Protein AF-A0A2E7UUY2-F1 (afdb_monomer_lite)

Radius of gyration: 26.73 Å; chains: 1; bounding box: 71×71×60 Å

Sequence (162 aa):
MDFLLFAQASLPVLSQDDTALLVVAALLCFWLWMLVRRREEETQFKRPTPLSLNELGRMVFQAARSQDQRTWRALFLNGAEAANKMGERADGWLEEHSMIRLAELLDAIGQCIPPKAIYLGCEQQADGRCALKLRKHEGEEFLVAVGRAEKVGAAWRLVAVG

Foldseek 3Di:
DDDDPPPPPDDPPQDPVSVVVVVVVVVVVVVVVVVVVVVVVVVPDDQDFAQDQFSLLVQLVVCLQVVPLVNQLSQADDQVLLCVPPPPCSVVQCVCSDSVNSSVLSPVLSVVADPPKDFDGWDQDPVQWIWTWIADPVGDIDTGTAAHWDDRPSGIHHHGGD

Structure (mmCIF, N/CA/C/O backbone):
data_AF-A0A2E7UUY2-F1
#
_entry.id   AF-A0A2E7UUY2-F1
#
loop_
_atom_site.group_PDB
_atom_site.id
_atom_site.type_symbol
_atom_site.label_atom_id
_atom_site.label_alt_id
_atom_site.label_comp_id
_atom_site.label_asym_id
_atom_site.label_entity_id
_atom_site.label_seq_id
_atom_site.pdbx_PDB_ins_code
_atom_site.Cartn_x
_atom_site.Cartn_y
_atom_site.Cartn_z
_atom_site.occupancy
_atom_site.B_iso_or_equiv
_atom_site.auth_seq_id
_atom_site.auth_comp_id
_atom_site.auth_asym_id
_atom_site.auth_atom_id
_atom_site.pdbx_PDB_model_num
ATOM 1 N N . MET A 1 1 ? 55.926 58.035 -23.266 1.00 42.75 1 MET A N 1
ATOM 2 C CA . MET A 1 1 ? 55.244 57.213 -22.254 1.00 42.75 1 MET A CA 1
ATOM 3 C C . MET A 1 1 ? 53.950 56.724 -22.872 1.00 42.75 1 MET A C 1
ATOM 5 O O . MET A 1 1 ? 53.202 57.542 -23.387 1.00 42.75 1 MET A O 1
ATOM 9 N N . ASP A 1 2 ? 53.807 55.401 -22.901 1.00 43.41 2 ASP A N 1
ATOM 10 C CA . ASP A 1 2 ? 52.565 54.623 -22.965 1.00 43.41 2 ASP A CA 1
ATOM 11 C C . ASP A 1 2 ? 51.632 54.817 -24.170 1.00 43.41 2 ASP A C 1
ATOM 13 O O . ASP A 1 2 ? 50.564 55.419 -24.090 1.00 43.41 2 ASP A O 1
ATOM 17 N N . PHE A 1 3 ? 52.008 54.189 -25.290 1.00 45.97 3 PHE A N 1
ATOM 18 C CA . PHE A 1 3 ? 51.045 53.778 -26.312 1.00 45.97 3 PHE A CA 1
ATOM 19 C C . PHE A 1 3 ? 50.342 52.499 -25.840 1.00 45.97 3 PHE A C 1
ATOM 21 O O . PHE A 1 3 ? 50.929 51.418 -25.811 1.00 45.97 3 PHE A O 1
ATOM 28 N N . LEU A 1 4 ? 49.075 52.646 -25.455 1.00 49.72 4 LEU A N 1
ATOM 29 C CA . LEU A 1 4 ? 48.155 51.559 -25.137 1.00 49.72 4 LEU A CA 1
ATOM 30 C C . LEU A 1 4 ? 47.982 50.632 -26.352 1.00 49.72 4 LEU A C 1
ATOM 32 O O . LEU A 1 4 ? 47.270 50.950 -27.304 1.00 49.72 4 LEU A O 1
ATOM 36 N N . LEU A 1 5 ? 48.615 49.460 -26.293 1.00 49.34 5 LEU A N 1
ATOM 37 C CA . LEU A 1 5 ? 48.310 48.299 -27.127 1.00 49.34 5 LEU A CA 1
ATOM 38 C C . LEU A 1 5 ? 46.942 47.743 -26.704 1.00 49.34 5 LEU A C 1
ATOM 40 O O . LEU A 1 5 ? 46.843 46.857 -25.858 1.00 49.34 5 LEU A O 1
ATOM 44 N N . PHE A 1 6 ? 45.868 48.272 -27.288 1.00 50.47 6 PHE A N 1
ATOM 45 C CA . PHE A 1 6 ? 44.579 47.586 -27.280 1.00 50.47 6 PHE A CA 1
ATOM 46 C C . PHE A 1 6 ? 44.674 46.386 -28.223 1.00 50.47 6 PHE A C 1
ATOM 48 O O . PHE A 1 6 ? 44.515 46.509 -29.437 1.00 50.47 6 PHE A O 1
ATOM 55 N N . ALA A 1 7 ? 44.941 45.211 -27.656 1.00 49.56 7 ALA A N 1
ATOM 56 C CA . ALA A 1 7 ? 44.636 43.952 -28.312 1.00 49.56 7 ALA A CA 1
ATOM 57 C C . ALA A 1 7 ? 43.113 43.895 -28.514 1.00 49.56 7 ALA A C 1
ATOM 59 O O . ALA A 1 7 ? 42.358 43.629 -27.579 1.00 49.56 7 ALA A O 1
ATOM 60 N N . GLN A 1 8 ? 42.650 44.202 -29.726 1.00 48.78 8 GLN A N 1
ATOM 61 C CA . GLN A 1 8 ? 41.291 43.880 -30.142 1.00 48.78 8 GLN A CA 1
ATOM 62 C C . GLN A 1 8 ? 41.175 42.355 -30.179 1.00 48.78 8 GLN A C 1
ATOM 64 O O . GLN A 1 8 ? 41.558 41.712 -31.153 1.00 48.78 8 GLN A O 1
ATOM 69 N N . ALA A 1 9 ? 40.671 41.774 -29.093 1.00 49.75 9 ALA A N 1
ATOM 70 C CA . ALA A 1 9 ? 40.136 40.426 -29.113 1.00 49.75 9 ALA A CA 1
ATOM 71 C C . ALA A 1 9 ? 38.894 40.451 -30.013 1.00 49.75 9 ALA A C 1
ATOM 73 O O . ALA A 1 9 ? 37.813 40.867 -29.596 1.00 49.75 9 ALA A O 1
ATOM 74 N N . SER A 1 10 ? 39.063 40.077 -31.280 1.00 50.88 10 SER A N 1
ATOM 75 C CA . SER A 1 10 ? 37.948 39.784 -32.168 1.00 50.88 10 SER A CA 1
ATOM 76 C C . SER A 1 10 ? 37.170 38.618 -31.563 1.00 50.88 10 SER A C 1
ATOM 78 O O . SER A 1 10 ? 37.669 37.497 -31.475 1.00 50.88 10 SER A O 1
ATOM 80 N N . LEU A 1 11 ? 35.952 38.893 -31.093 1.00 54.31 11 LEU A N 1
ATOM 81 C CA . LEU A 1 11 ? 35.026 37.840 -30.696 1.00 54.31 11 LEU A CA 1
ATOM 82 C C . LEU A 1 11 ? 34.792 36.957 -31.932 1.00 54.31 11 LEU A C 1
ATOM 84 O O . LEU A 1 11 ? 34.406 37.495 -32.974 1.00 54.31 11 LEU A O 1
ATOM 88 N N . PRO A 1 12 ? 35.060 35.642 -31.867 1.00 60.88 12 PRO A N 1
ATOM 89 C CA . PRO A 1 12 ? 34.815 34.767 -33.001 1.00 60.88 12 PRO A CA 1
ATOM 90 C C . PRO A 1 12 ? 33.320 34.804 -33.328 1.00 60.88 12 PRO A C 1
ATOM 92 O O . PRO A 1 12 ? 32.479 34.487 -32.487 1.00 60.88 12 PRO A O 1
ATOM 95 N N . VAL A 1 13 ? 32.990 35.237 -34.546 1.00 61.53 13 VAL A N 1
ATOM 96 C CA . VAL A 1 13 ? 31.624 35.186 -35.069 1.00 61.53 13 VAL A CA 1
ATOM 97 C C . VAL A 1 13 ? 31.334 33.720 -35.359 1.00 61.53 13 VAL A C 1
ATOM 99 O O . VAL A 1 13 ? 31.869 33.159 -36.313 1.00 61.53 13 VAL A O 1
ATOM 102 N N . LEU A 1 14 ? 30.552 33.088 -34.485 1.00 64.69 14 LEU A N 1
ATOM 103 C CA . LEU A 1 14 ? 30.112 31.705 -34.651 1.00 64.69 14 LEU A CA 1
ATOM 104 C C . LEU A 1 14 ? 29.348 31.574 -35.968 1.00 64.69 14 LEU A C 1
ATOM 106 O O . LEU A 1 14 ? 28.464 32.385 -36.261 1.00 64.69 14 LEU A O 1
ATOM 110 N N . SER A 1 15 ? 29.680 30.556 -36.760 1.00 74.25 15 SER A N 1
ATOM 111 C CA . SER A 1 15 ? 28.878 30.237 -37.935 1.00 74.25 15 SER A CA 1
ATOM 112 C C . SER A 1 15 ? 27.492 29.735 -37.502 1.00 74.25 15 SER A C 1
ATOM 114 O O . SER A 1 15 ? 27.263 29.342 -36.350 1.00 74.25 15 SER A O 1
ATOM 116 N N . GLN A 1 16 ? 26.528 29.760 -38.421 1.00 74.06 16 GLN A N 1
ATOM 117 C CA . GLN A 1 16 ? 25.173 29.272 -38.152 1.00 74.06 16 GLN A CA 1
ATOM 118 C C . GLN A 1 16 ? 25.173 27.783 -37.758 1.00 74.06 16 GLN A C 1
ATOM 120 O O . GLN A 1 16 ? 24.400 27.382 -36.886 1.00 74.06 16 GLN A O 1
ATOM 125 N N . ASP A 1 17 ? 26.095 27.001 -38.323 1.00 78.62 17 ASP A N 1
ATOM 126 C CA . ASP A 1 17 ? 26.293 25.586 -38.008 1.00 78.62 17 ASP A CA 1
ATOM 127 C C . ASP A 1 17 ? 26.895 25.392 -36.607 1.00 78.62 17 ASP A C 1
ATOM 129 O O . ASP A 1 17 ? 26.423 24.542 -35.851 1.00 78.62 17 ASP A O 1
ATOM 133 N N . ASP A 1 18 ? 27.853 26.234 -36.201 1.00 80.44 18 ASP A N 1
ATOM 134 C CA . ASP A 1 18 ? 28.404 26.211 -34.835 1.00 80.44 18 ASP A CA 1
ATOM 135 C C . ASP A 1 18 ? 27.333 26.566 -33.799 1.00 80.44 18 ASP A C 1
ATOM 137 O O . ASP A 1 18 ? 27.244 25.964 -32.729 1.00 80.44 18 ASP A O 1
ATOM 141 N N . THR A 1 19 ? 26.472 27.527 -34.136 1.00 83.06 19 THR A N 1
ATOM 142 C CA . THR A 1 19 ? 25.348 27.938 -33.286 1.00 83.06 19 THR A CA 1
ATOM 143 C C . THR A 1 19 ? 24.327 26.807 -33.157 1.00 83.06 19 THR A C 1
ATOM 145 O O . THR A 1 19 ? 23.860 26.519 -32.055 1.00 83.06 19 THR A O 1
ATOM 148 N N . ALA A 1 20 ? 24.013 26.115 -34.256 1.00 83.31 20 ALA A N 1
ATOM 149 C CA . ALA A 1 20 ? 23.122 24.958 -34.243 1.00 83.31 20 ALA A CA 1
ATOM 150 C C . ALA A 1 20 ? 23.697 23.806 -33.402 1.00 83.31 20 ALA A C 1
ATOM 152 O O . ALA A 1 20 ? 22.983 23.232 -32.576 1.00 83.31 20 ALA A O 1
ATOM 153 N N . LEU A 1 21 ? 24.993 23.512 -33.543 1.00 87.44 21 LEU A N 1
ATOM 154 C CA . LEU A 1 21 ? 25.685 22.508 -32.733 1.00 87.44 21 LEU A CA 1
ATOM 155 C C . LEU A 1 21 ? 25.679 22.871 -31.245 1.00 87.44 21 LEU A C 1
ATOM 157 O O . LEU A 1 21 ? 25.425 22.003 -30.412 1.00 87.44 21 LEU A O 1
ATOM 161 N N . LEU A 1 22 ? 25.887 24.145 -30.901 1.00 88.25 22 LEU A N 1
ATOM 162 C CA . LEU A 1 22 ? 25.809 24.626 -29.520 1.00 88.25 22 LEU A CA 1
ATOM 163 C C . LEU A 1 22 ? 24.400 24.492 -28.938 1.00 88.25 22 LEU A C 1
ATOM 165 O O . LEU A 1 22 ? 24.257 24.082 -27.787 1.00 88.25 22 LEU A O 1
ATOM 169 N N . VAL A 1 23 ? 23.357 24.779 -29.721 1.00 90.38 23 VAL A N 1
ATOM 170 C CA . VAL A 1 23 ? 21.964 24.582 -29.294 1.00 90.38 23 VAL A CA 1
ATOM 171 C C . VAL A 1 23 ? 21.672 23.101 -29.060 1.00 90.38 23 VAL A C 1
ATOM 173 O O . VAL A 1 23 ? 21.112 22.748 -28.023 1.00 90.38 23 VAL A O 1
ATOM 176 N N . VAL A 1 24 ? 22.089 22.217 -29.971 1.00 91.75 24 VAL A N 1
ATOM 177 C CA . VAL A 1 24 ? 21.921 20.764 -29.808 1.00 91.75 24 VAL A CA 1
ATOM 178 C C . VAL A 1 24 ? 22.682 20.261 -28.581 1.00 91.75 24 VAL A C 1
ATOM 180 O O . VAL A 1 24 ? 22.122 19.516 -27.778 1.00 91.75 24 VAL A O 1
ATOM 183 N N . ALA A 1 25 ? 23.924 20.706 -28.386 1.00 92.25 25 ALA A N 1
ATOM 184 C CA . ALA A 1 25 ? 24.721 20.363 -27.215 1.00 92.25 25 ALA A CA 1
ATOM 185 C C . ALA A 1 25 ? 24.065 20.858 -25.916 1.00 92.25 25 ALA A C 1
ATOM 187 O O . ALA A 1 25 ? 23.978 20.105 -24.949 1.00 92.25 25 ALA A O 1
ATOM 188 N N . ALA A 1 26 ? 23.535 22.084 -25.894 1.00 91.75 26 ALA A N 1
ATOM 189 C CA . ALA A 1 26 ? 22.823 22.630 -24.742 1.00 91.75 26 ALA A CA 1
ATOM 190 C C . ALA A 1 26 ? 21.539 21.844 -24.431 1.00 91.75 26 ALA A C 1
ATOM 192 O O . ALA A 1 26 ? 21.285 21.529 -23.268 1.00 91.75 26 ALA A O 1
ATOM 193 N N . LEU A 1 27 ? 20.761 21.473 -25.452 1.00 94.06 27 LEU A N 1
ATOM 194 C CA . LEU A 1 27 ? 19.562 20.645 -25.293 1.00 94.06 27 LEU A CA 1
ATOM 195 C C . LEU A 1 27 ? 19.902 19.246 -24.770 1.00 94.06 27 LEU A C 1
ATOM 197 O O . LEU A 1 27 ? 19.221 18.753 -23.872 1.00 94.06 27 LEU A O 1
ATOM 201 N N . LEU A 1 28 ? 20.973 18.626 -25.274 1.00 94.06 28 LEU A N 1
ATOM 202 C CA . LEU A 1 28 ? 21.458 17.335 -24.783 1.00 94.06 28 LEU A CA 1
ATOM 203 C C . LEU A 1 28 ? 21.925 17.424 -23.328 1.00 94.06 28 LEU A C 1
ATOM 205 O O . LEU A 1 28 ? 21.534 16.590 -22.514 1.00 94.06 28 LEU A O 1
ATOM 209 N N . CYS A 1 29 ? 22.699 18.450 -22.971 1.00 94.31 29 CYS A N 1
ATOM 210 C CA . CYS A 1 29 ? 23.126 18.687 -21.593 1.00 94.31 29 CYS A CA 1
ATOM 211 C C . CYS A 1 29 ? 21.932 18.926 -20.661 1.00 94.31 29 CYS A C 1
ATOM 213 O O . CYS A 1 29 ? 21.889 18.358 -19.571 1.00 94.31 29 CYS A O 1
ATOM 215 N N . PHE A 1 30 ? 20.940 19.711 -21.089 1.00 93.38 30 PHE A N 1
ATOM 216 C CA . PHE A 1 30 ? 19.717 19.945 -20.319 1.00 93.38 30 PHE A CA 1
ATOM 217 C C . PHE A 1 30 ? 18.904 18.658 -20.137 1.00 93.38 30 PHE A C 1
ATOM 219 O O . PHE A 1 30 ? 18.433 18.366 -19.039 1.00 93.38 30 PHE A O 1
ATOM 226 N N . TRP A 1 31 ? 18.780 17.850 -21.190 1.00 94.75 31 TRP A N 1
ATOM 227 C CA . TRP A 1 31 ? 18.103 16.559 -21.130 1.00 94.75 31 TRP A CA 1
ATOM 228 C C . TRP A 1 31 ? 18.812 15.577 -20.188 1.00 94.75 31 TRP A C 1
ATOM 230 O O . TRP A 1 31 ? 18.167 14.993 -19.315 1.00 94.75 31 TRP A O 1
ATOM 240 N N . LEU A 1 32 ? 20.139 15.453 -20.290 1.00 91.81 32 LEU A N 1
ATOM 241 C CA . LEU A 1 32 ? 20.948 14.640 -19.377 1.00 91.81 32 LEU A CA 1
ATOM 242 C C . LEU A 1 32 ? 20.822 15.125 -17.931 1.00 91.81 32 LEU A C 1
ATOM 244 O O . LEU A 1 32 ? 20.644 14.314 -17.025 1.00 91.81 32 LEU A O 1
ATOM 248 N N . TRP A 1 33 ? 20.848 16.440 -17.711 1.00 91.31 33 TRP A N 1
ATOM 249 C CA . TRP A 1 33 ? 20.651 17.029 -16.391 1.00 91.31 33 TRP A CA 1
ATOM 250 C C . TRP A 1 33 ? 19.274 16.686 -15.806 1.00 91.31 33 TRP A C 1
ATOM 252 O O . TRP A 1 33 ? 19.188 16.273 -14.649 1.00 91.31 33 TRP A O 1
ATOM 262 N N . MET A 1 34 ? 18.202 16.757 -16.605 1.00 88.88 34 MET A N 1
ATOM 263 C CA . MET A 1 34 ? 16.866 16.331 -16.170 1.00 88.88 34 MET A CA 1
ATOM 264 C C . MET A 1 34 ? 16.817 14.844 -15.793 1.00 88.88 34 MET A C 1
ATOM 266 O O . MET A 1 34 ? 16.171 14.489 -14.807 1.00 88.88 34 MET A O 1
ATOM 270 N N . LEU A 1 35 ? 17.493 13.971 -16.548 1.00 85.38 35 LEU A N 1
ATOM 271 C CA . LEU A 1 35 ? 17.557 12.540 -16.238 1.00 85.38 35 LEU A CA 1
ATOM 272 C C . LEU A 1 35 ? 18.309 12.263 -14.932 1.00 85.38 35 LEU A C 1
ATOM 274 O O . LEU A 1 35 ? 17.832 11.481 -14.109 1.00 85.38 35 LEU A O 1
ATOM 278 N N . VAL A 1 36 ? 19.457 12.916 -14.725 1.00 81.50 36 VAL A N 1
ATOM 279 C CA . VAL A 1 36 ? 20.250 12.773 -13.494 1.00 81.50 36 VAL A CA 1
ATOM 280 C C . VAL A 1 36 ? 19.449 13.252 -12.289 1.00 81.50 36 VAL A C 1
ATOM 282 O O . VAL A 1 36 ? 19.317 12.511 -11.318 1.00 81.50 36 VAL A O 1
ATOM 285 N N . ARG A 1 37 ? 18.823 14.429 -12.382 1.00 78.69 37 ARG A N 1
ATOM 286 C CA . ARG A 1 37 ? 18.011 14.982 -11.295 1.00 78.69 37 ARG A CA 1
ATOM 287 C C . ARG A 1 37 ? 16.835 14.071 -10.928 1.00 78.69 37 ARG A C 1
ATOM 289 O O . ARG A 1 37 ? 16.604 13.817 -9.749 1.00 78.69 37 ARG A O 1
ATOM 296 N N . ARG A 1 38 ? 16.124 13.519 -11.920 1.00 71.88 38 ARG A N 1
ATOM 297 C CA . ARG A 1 38 ? 15.049 12.538 -11.671 1.00 71.88 38 ARG A CA 1
ATOM 298 C C . ARG A 1 38 ? 15.565 11.304 -10.935 1.00 71.88 38 ARG A C 1
ATOM 300 O O . ARG A 1 38 ? 14.928 10.837 -9.997 1.00 71.88 38 ARG A O 1
ATOM 307 N N . ARG A 1 39 ? 16.740 10.801 -11.318 1.00 67.75 39 ARG A N 1
ATOM 308 C CA . ARG A 1 39 ? 17.361 9.647 -10.662 1.00 67.75 39 ARG A CA 1
ATOM 309 C C . ARG A 1 39 ? 17.768 9.951 -9.218 1.00 67.75 39 ARG A C 1
ATOM 311 O O . ARG A 1 39 ? 17.601 9.103 -8.344 1.00 67.75 39 ARG A O 1
ATOM 318 N N . GLU A 1 40 ? 18.280 11.146 -8.943 1.00 66.50 40 GLU A N 1
ATOM 319 C CA . GLU A 1 40 ? 18.609 11.589 -7.581 1.00 66.50 40 GLU A CA 1
ATOM 320 C C . GLU A 1 40 ? 17.350 11.671 -6.700 1.00 66.50 40 GLU A C 1
ATOM 322 O O . GLU A 1 40 ? 17.343 11.152 -5.582 1.00 66.50 40 GLU A O 1
ATOM 327 N N . GLU A 1 41 ? 16.252 12.218 -7.232 1.00 61.62 41 GLU A N 1
ATOM 328 C CA . GLU A 1 41 ? 14.939 12.269 -6.565 1.00 61.62 41 GLU A CA 1
ATOM 329 C C . GLU A 1 41 ? 14.318 10.869 -6.341 1.00 61.62 41 GLU A C 1
ATOM 331 O O . GLU A 1 41 ? 13.564 10.641 -5.384 1.00 61.62 41 GLU A O 1
ATOM 336 N N . GLU A 1 42 ? 14.632 9.893 -7.195 1.00 59.34 42 GLU A N 1
ATOM 337 C CA . GLU A 1 42 ? 14.276 8.482 -7.001 1.00 59.34 42 GLU A CA 1
ATOM 338 C C . GLU A 1 42 ? 15.126 7.803 -5.925 1.00 59.34 42 GLU A C 1
ATOM 340 O O . GLU A 1 42 ? 14.592 7.047 -5.113 1.00 59.34 42 GLU A O 1
ATOM 345 N N . THR A 1 43 ? 16.419 8.121 -5.860 1.00 59.56 43 THR A N 1
ATOM 346 C CA . THR A 1 43 ? 17.369 7.507 -4.918 1.00 59.56 43 THR A CA 1
ATOM 347 C C . THR A 1 43 ? 17.059 7.874 -3.462 1.00 59.56 43 THR A C 1
ATOM 349 O O . THR A 1 43 ? 17.332 7.094 -2.550 1.00 59.56 43 THR A O 1
ATOM 352 N N . GLN A 1 44 ? 16.436 9.031 -3.223 1.00 63.56 44 GLN A N 1
ATOM 353 C CA . GLN A 1 44 ? 16.052 9.467 -1.876 1.00 63.56 44 GLN A CA 1
ATOM 354 C C . GLN A 1 44 ? 14.788 8.779 -1.340 1.00 63.56 44 GLN A C 1
ATOM 356 O O . GLN A 1 44 ? 14.601 8.688 -0.125 1.00 63.56 44 GLN A O 1
ATOM 361 N N . PHE A 1 45 ? 13.916 8.262 -2.209 1.00 73.88 45 PHE A N 1
ATOM 362 C CA . PHE A 1 45 ? 12.695 7.603 -1.759 1.00 73.88 45 PHE A CA 1
ATOM 363 C C . PHE A 1 45 ? 12.938 6.129 -1.475 1.00 73.88 45 PHE A C 1
ATOM 365 O O . PHE A 1 45 ? 12.911 5.266 -2.355 1.00 73.88 45 PHE A O 1
ATOM 372 N N . LYS A 1 46 ? 13.120 5.821 -0.194 1.00 81.88 46 LYS A N 1
ATOM 373 C CA . LYS A 1 46 ? 13.181 4.440 0.264 1.00 81.88 46 LYS A CA 1
ATOM 374 C C . LYS A 1 46 ? 11.771 3.868 0.350 1.00 81.88 46 LYS A C 1
ATOM 376 O O . LYS A 1 46 ? 10.986 4.257 1.213 1.00 81.88 46 LYS A O 1
ATOM 381 N N . ARG A 1 47 ? 11.464 2.907 -0.525 1.00 86.75 47 ARG A N 1
ATOM 382 C CA . ARG A 1 47 ? 10.181 2.199 -0.499 1.00 86.75 47 ARG A CA 1
ATOM 383 C C . ARG A 1 47 ? 9.940 1.578 0.885 1.00 86.75 47 ARG A C 1
ATOM 385 O O . ARG A 1 47 ? 10.795 0.823 1.356 1.00 86.75 47 ARG A O 1
ATOM 392 N N . PRO A 1 48 ? 8.783 1.833 1.515 1.00 90.19 48 PRO A N 1
ATOM 393 C CA . PRO A 1 48 ? 8.443 1.227 2.790 1.00 90.19 48 PRO A CA 1
ATOM 394 C C . PRO A 1 48 ? 8.356 -0.302 2.703 1.00 90.19 48 PRO A C 1
ATOM 396 O O . PRO A 1 48 ? 7.885 -0.873 1.710 1.00 90.19 48 PRO A O 1
ATOM 399 N N . THR A 1 49 ? 8.783 -0.964 3.777 1.00 92.81 49 THR A N 1
ATOM 400 C CA . THR A 1 49 ? 8.750 -2.424 3.953 1.00 92.81 49 THR A CA 1
ATOM 401 C C . THR A 1 49 ? 8.064 -2.770 5.277 1.00 92.81 49 THR A C 1
ATOM 403 O O . THR A 1 49 ? 8.749 -3.155 6.225 1.00 92.81 49 THR A O 1
ATOM 406 N N . PRO A 1 50 ? 6.736 -2.586 5.385 1.00 94.38 50 PRO A N 1
ATOM 407 C CA . PRO A 1 50 ? 6.017 -2.899 6.615 1.00 94.38 50 PRO A CA 1
ATOM 408 C C . PRO A 1 50 ? 6.103 -4.403 6.896 1.00 94.38 50 PRO A C 1
ATOM 410 O O . PRO A 1 50 ? 5.757 -5.223 6.045 1.00 94.38 50 PRO A O 1
ATOM 413 N N . LEU A 1 51 ? 6.583 -4.770 8.080 1.00 95.25 51 LEU A N 1
ATOM 414 C CA . LEU A 1 51 ? 6.843 -6.158 8.479 1.00 95.25 51 LEU A CA 1
ATO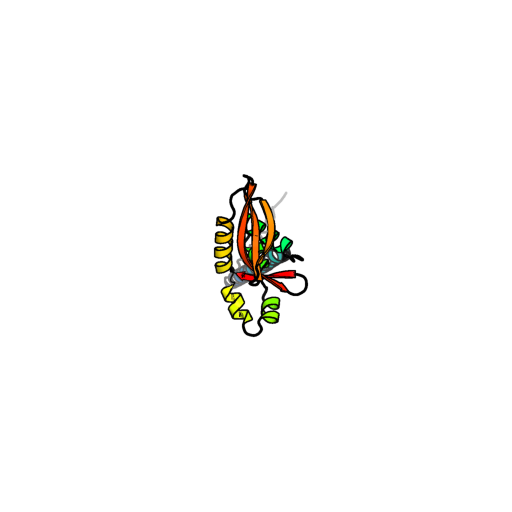M 415 C C . LEU A 1 51 ? 5.636 -6.800 9.172 1.00 95.25 51 LEU A C 1
ATOM 417 O O . LEU A 1 51 ? 5.544 -8.025 9.275 1.00 95.25 51 LEU A O 1
ATOM 421 N N . SER A 1 52 ? 4.673 -5.981 9.595 1.00 96.25 52 SER A N 1
ATOM 422 C CA . SER A 1 52 ? 3.410 -6.410 10.192 1.00 96.25 52 SER A CA 1
ATOM 423 C C . SER A 1 52 ? 2.211 -5.713 9.548 1.00 96.25 52 SER A C 1
ATOM 425 O O . SER A 1 52 ? 2.330 -4.630 8.970 1.00 96.25 52 SER A O 1
ATOM 427 N N . LEU A 1 53 ? 1.025 -6.309 9.694 1.00 95.00 53 LEU A N 1
ATOM 428 C CA . LEU A 1 53 ? -0.227 -5.705 9.234 1.00 95.00 53 LEU A CA 1
ATOM 429 C C . LEU A 1 53 ? -0.495 -4.351 9.919 1.00 95.00 53 LEU A C 1
ATOM 431 O O . LEU A 1 53 ? -0.959 -3.408 9.282 1.00 95.00 53 LEU A O 1
ATOM 435 N N . ASN A 1 54 ? -0.133 -4.229 11.199 1.00 96.44 54 ASN A N 1
ATOM 436 C CA . ASN A 1 54 ? -0.249 -2.981 11.953 1.00 96.44 54 ASN A CA 1
ATOM 437 C C . ASN A 1 54 ? 0.694 -1.885 11.441 1.00 96.44 54 ASN A C 1
ATOM 439 O O . ASN A 1 54 ? 0.326 -0.710 11.471 1.00 96.44 54 ASN A O 1
ATOM 443 N N . GLU A 1 55 ? 1.894 -2.235 10.977 1.00 96.62 55 GLU A N 1
ATOM 444 C CA . GLU A 1 55 ? 2.792 -1.278 10.320 1.00 96.62 55 GLU A CA 1
ATOM 445 C C . GLU A 1 55 ? 2.247 -0.843 8.963 1.00 96.62 55 GLU A C 1
ATOM 447 O O . GLU A 1 55 ? 2.251 0.352 8.673 1.00 96.62 55 GLU A O 1
ATOM 452 N N . LEU A 1 56 ? 1.717 -1.784 8.171 1.00 96.75 56 LEU A N 1
ATOM 453 C CA . LEU A 1 56 ? 1.061 -1.466 6.903 1.00 96.75 56 LEU A CA 1
ATOM 454 C C . LEU A 1 56 ? -0.085 -0.476 7.139 1.00 96.75 56 LEU A C 1
ATOM 456 O O . LEU A 1 56 ? -0.102 0.588 6.528 1.00 96.75 56 LEU A O 1
ATOM 460 N N . GLY A 1 57 ? -0.991 -0.774 8.075 1.00 96.44 57 GLY A N 1
ATOM 461 C CA . GLY A 1 57 ? -2.112 0.112 8.398 1.00 96.44 57 GLY A CA 1
ATOM 462 C C . GLY A 1 57 ? -1.672 1.485 8.907 1.00 96.44 57 GLY A C 1
ATOM 463 O O . GLY A 1 57 ? -2.250 2.499 8.521 1.00 96.44 57 GLY A O 1
ATOM 464 N N . ARG A 1 58 ? -0.592 1.556 9.696 1.00 96.81 58 ARG A N 1
ATOM 465 C CA . ARG A 1 58 ? -0.021 2.833 10.147 1.00 96.81 58 ARG A CA 1
ATOM 466 C C . ARG A 1 58 ? 0.469 3.671 8.967 1.00 96.81 58 ARG A C 1
ATOM 468 O O . ARG A 1 58 ? 0.228 4.875 8.946 1.00 96.81 58 ARG A O 1
ATOM 475 N N . MET A 1 59 ? 1.136 3.046 7.999 1.00 97.12 59 MET A N 1
ATOM 476 C CA . MET A 1 59 ? 1.612 3.728 6.796 1.00 97.12 59 MET A CA 1
ATOM 477 C C . MET A 1 59 ? 0.458 4.175 5.896 1.00 97.12 59 MET A C 1
ATOM 479 O O . MET A 1 59 ? 0.507 5.289 5.384 1.00 97.12 59 MET A O 1
ATOM 483 N N . VAL A 1 60 ? -0.599 3.366 5.756 1.00 96.56 60 VAL A N 1
ATOM 484 C CA . VAL A 1 60 ? -1.828 3.772 5.051 1.00 96.56 60 VAL A CA 1
ATOM 485 C C . VAL A 1 60 ? -2.449 4.995 5.719 1.00 96.56 60 VAL A C 1
ATOM 487 O O . VAL A 1 60 ? -2.722 5.990 5.056 1.00 96.56 60 VAL A O 1
ATOM 490 N N . PHE A 1 61 ? -2.624 4.948 7.041 1.00 96.88 61 PHE A N 1
ATOM 491 C CA . PHE A 1 61 ? -3.178 6.056 7.812 1.00 96.88 61 PHE A CA 1
ATOM 492 C C . PHE A 1 61 ? -2.354 7.342 7.651 1.00 96.88 61 PHE A C 1
ATOM 494 O O . PHE A 1 61 ? -2.915 8.419 7.460 1.00 96.88 61 PHE A O 1
ATOM 501 N N . GLN A 1 62 ? -1.023 7.238 7.705 1.00 96.25 62 GLN A N 1
ATOM 502 C CA . GLN A 1 62 ? -0.130 8.376 7.488 1.00 96.25 62 GLN A CA 1
ATOM 503 C C . GLN A 1 62 ? -0.255 8.929 6.069 1.00 96.25 62 GLN A C 1
ATOM 505 O O . GLN A 1 62 ? -0.469 10.129 5.928 1.00 96.25 62 GLN A O 1
ATOM 510 N N . ALA A 1 63 ? -0.199 8.066 5.051 1.00 96.19 63 ALA A N 1
ATOM 511 C CA . ALA A 1 63 ? -0.317 8.468 3.654 1.00 96.19 63 ALA A CA 1
ATOM 512 C C . ALA A 1 63 ? -1.656 9.165 3.368 1.00 96.19 63 ALA A C 1
ATOM 514 O O . ALA A 1 63 ? -1.665 10.204 2.714 1.00 96.19 63 ALA A O 1
ATOM 515 N N . ALA A 1 64 ? -2.767 8.651 3.906 1.00 96.06 64 ALA A N 1
ATOM 516 C CA . ALA A 1 64 ? -4.092 9.255 3.753 1.00 96.06 64 ALA A CA 1
ATOM 517 C C . ALA A 1 64 ? -4.184 10.627 4.437 1.00 96.06 64 ALA A C 1
ATOM 519 O O . ALA A 1 64 ? -4.750 11.571 3.891 1.00 96.06 64 ALA A O 1
ATOM 520 N N . ARG A 1 65 ? -3.569 10.781 5.616 1.00 94.94 65 ARG A N 1
ATOM 521 C CA . ARG A 1 65 ? -3.543 12.067 6.327 1.00 94.94 65 ARG A CA 1
ATOM 522 C C . ARG A 1 65 ? -2.647 13.116 5.682 1.00 94.94 65 ARG A C 1
ATOM 524 O O . ARG A 1 65 ? -2.956 14.299 5.788 1.00 94.94 65 ARG A O 1
ATOM 531 N N . SER A 1 66 ? -1.531 12.709 5.086 1.00 95.25 66 SER A N 1
ATOM 532 C CA . SER A 1 66 ? -0.593 13.618 4.423 1.00 95.25 66 SER A CA 1
ATOM 533 C C . SER A 1 66 ? -0.858 13.777 2.928 1.00 95.25 66 SER A C 1
ATOM 535 O O . SER A 1 66 ? -0.130 14.524 2.282 1.00 95.25 66 SER A O 1
ATOM 537 N N . GLN A 1 67 ? -1.853 13.068 2.381 1.00 94.88 67 GLN A N 1
ATOM 538 C CA . GLN A 1 67 ? -2.108 12.970 0.940 1.00 94.88 67 GLN A CA 1
ATOM 539 C C . GLN A 1 67 ? -0.845 12.561 0.150 1.00 94.88 67 GLN A C 1
ATOM 541 O O . GLN A 1 67 ? -0.613 12.993 -0.978 1.00 94.88 67 GLN A O 1
ATOM 546 N N . ASP A 1 68 ? 0.002 11.715 0.754 1.00 94.62 68 ASP A N 1
ATOM 547 C CA . ASP A 1 68 ? 1.256 11.259 0.148 1.00 94.62 68 ASP A CA 1
ATOM 548 C C . ASP A 1 68 ? 0.999 10.081 -0.798 1.00 94.62 68 ASP A C 1
ATOM 550 O O . ASP A 1 68 ? 1.083 8.902 -0.435 1.00 94.62 68 ASP A O 1
ATOM 554 N N . GLN A 1 69 ? 0.705 10.429 -2.050 1.00 94.38 69 GLN A N 1
ATOM 555 C CA . GLN A 1 69 ? 0.457 9.478 -3.131 1.00 94.38 69 GLN A CA 1
ATOM 556 C C . GLN A 1 69 ? 1.659 8.568 -3.418 1.00 94.38 69 GLN A C 1
ATOM 558 O O . GLN A 1 69 ? 1.480 7.422 -3.838 1.00 94.38 69 GLN A O 1
ATOM 563 N N . ARG A 1 70 ? 2.891 9.042 -3.182 1.00 92.44 70 ARG A N 1
ATOM 564 C CA . ARG A 1 70 ? 4.107 8.268 -3.458 1.00 92.44 70 ARG A CA 1
ATOM 565 C C . ARG A 1 70 ? 4.257 7.148 -2.439 1.00 92.44 70 ARG A C 1
ATOM 567 O O . ARG A 1 70 ? 4.450 5.993 -2.825 1.00 92.44 70 ARG A O 1
ATOM 574 N N . THR A 1 71 ? 4.107 7.469 -1.154 1.00 93.69 71 THR A N 1
ATOM 575 C CA . THR A 1 71 ? 4.073 6.462 -0.086 1.00 93.69 71 THR A CA 1
ATOM 576 C C . THR A 1 71 ? 2.909 5.507 -0.294 1.00 93.69 71 THR A C 1
ATOM 578 O O . THR A 1 71 ? 3.128 4.297 -0.271 1.00 93.69 71 THR A O 1
ATOM 581 N N . TRP A 1 72 ? 1.712 6.018 -0.599 1.00 95.19 72 TRP A N 1
ATOM 582 C CA . TRP A 1 72 ? 0.537 5.197 -0.889 1.00 95.19 72 TRP A CA 1
ATOM 583 C C . TRP A 1 72 ? 0.795 4.172 -2.000 1.00 95.19 72 TRP A C 1
ATOM 585 O O . TRP A 1 72 ? 0.684 2.971 -1.755 1.00 95.19 72 TRP A O 1
ATOM 595 N N . ARG A 1 73 ? 1.263 4.603 -3.183 1.00 94.81 73 ARG A N 1
ATOM 596 C CA . ARG A 1 73 ? 1.607 3.703 -4.300 1.00 94.81 73 ARG A CA 1
ATOM 597 C C . ARG A 1 73 ? 2.647 2.657 -3.909 1.00 94.81 73 ARG A C 1
ATOM 599 O O . ARG A 1 73 ? 2.612 1.532 -4.412 1.00 94.81 73 ARG A O 1
ATOM 606 N N . ALA A 1 74 ? 3.581 3.014 -3.035 1.00 94.50 74 ALA A N 1
ATOM 607 C CA . ALA A 1 74 ? 4.665 2.137 -2.626 1.00 94.50 74 ALA A CA 1
ATOM 608 C C . ALA A 1 74 ? 4.225 1.011 -1.666 1.00 94.50 74 ALA A C 1
ATOM 610 O O . ALA A 1 74 ? 4.957 0.023 -1.536 1.00 94.50 74 ALA A O 1
ATOM 611 N N . LEU A 1 75 ? 3.046 1.124 -1.037 1.00 95.62 75 LEU A N 1
ATOM 612 C CA . LEU A 1 75 ? 2.436 0.071 -0.208 1.00 95.62 75 LEU A CA 1
ATOM 613 C C . LEU A 1 75 ? 1.800 -1.057 -1.039 1.00 95.62 75 LEU A C 1
ATOM 615 O O . LEU A 1 75 ? 1.659 -2.177 -0.546 1.00 95.62 75 LEU A O 1
ATOM 619 N N . PHE A 1 76 ? 1.473 -0.782 -2.301 1.00 95.56 76 PHE A N 1
ATOM 620 C CA . PHE A 1 76 ? 1.002 -1.763 -3.282 1.00 95.56 76 PHE A CA 1
ATOM 621 C C . PHE A 1 76 ? 2.156 -2.552 -3.888 1.00 95.56 76 PHE A C 1
ATOM 623 O O . PHE A 1 76 ? 3.310 -2.144 -3.755 1.00 95.56 76 PHE A O 1
ATOM 630 N N . LEU A 1 77 ? 1.860 -3.652 -4.588 1.00 94.94 77 LEU A N 1
ATOM 631 C CA . LEU A 1 77 ? 2.869 -4.419 -5.326 1.00 94.94 77 LEU A CA 1
ATOM 632 C C . LEU A 1 77 ? 3.623 -3.546 -6.346 1.00 94.94 77 LEU A C 1
ATOM 634 O O . LEU A 1 77 ? 3.050 -2.667 -7.003 1.00 94.94 77 LEU A O 1
ATOM 638 N N . ASN A 1 78 ? 4.928 -3.781 -6.475 1.00 92.31 78 ASN A N 1
ATOM 639 C CA . ASN A 1 78 ? 5.718 -3.269 -7.596 1.00 92.31 78 ASN A CA 1
ATOM 640 C C . ASN A 1 78 ? 5.689 -4.257 -8.774 1.00 92.31 78 ASN A C 1
ATOM 642 O O . ASN A 1 78 ? 5.134 -5.345 -8.656 1.00 92.31 78 ASN A O 1
ATOM 646 N N . GLY A 1 79 ? 6.307 -3.893 -9.902 1.00 91.19 79 GLY A N 1
ATOM 647 C CA . GLY A 1 79 ? 6.299 -4.741 -11.099 1.00 91.19 79 GLY A CA 1
ATOM 648 C C . GLY A 1 79 ? 6.872 -6.142 -10.867 1.00 91.19 79 GLY A C 1
ATOM 649 O O . GLY A 1 79 ? 6.257 -7.123 -11.263 1.00 91.19 79 GLY A O 1
ATOM 650 N N . ALA A 1 80 ? 7.991 -6.258 -10.147 1.00 92.31 80 ALA A N 1
ATOM 651 C CA . ALA A 1 80 ? 8.604 -7.555 -9.854 1.00 92.31 80 ALA A CA 1
ATOM 652 C C . ALA A 1 80 ? 7.737 -8.428 -8.923 1.00 92.31 80 ALA A C 1
ATOM 654 O O . ALA A 1 80 ? 7.598 -9.629 -9.141 1.00 92.31 80 ALA A O 1
ATOM 655 N N . GLU A 1 81 ? 7.133 -7.830 -7.894 1.00 94.31 81 GLU A N 1
ATOM 656 C CA . GLU A 1 81 ? 6.219 -8.511 -6.974 1.00 94.31 81 GLU A CA 1
ATOM 657 C C . GLU A 1 81 ? 4.924 -8.932 -7.684 1.00 94.31 81 GLU A C 1
ATOM 659 O O . GLU A 1 81 ? 4.447 -10.042 -7.460 1.00 94.31 81 GLU A O 1
ATOM 664 N N . ALA A 1 82 ? 4.374 -8.076 -8.552 1.00 93.81 82 ALA A N 1
ATOM 665 C CA . ALA A 1 82 ? 3.191 -8.377 -9.351 1.00 93.81 82 ALA A CA 1
ATOM 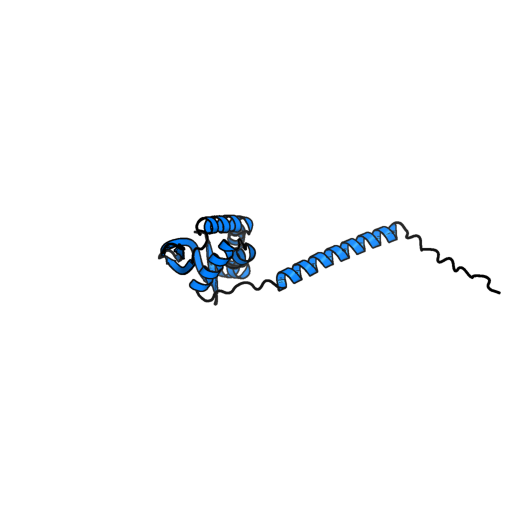666 C C . ALA A 1 82 ? 3.473 -9.500 -10.359 1.00 93.81 82 ALA A C 1
ATOM 668 O O . ALA A 1 82 ? 2.714 -10.462 -10.401 1.00 93.81 82 ALA A O 1
ATOM 669 N N . ALA A 1 83 ? 4.593 -9.442 -11.090 1.00 93.81 83 ALA A N 1
ATOM 670 C CA . ALA A 1 83 ? 5.016 -10.489 -12.024 1.00 93.81 83 ALA A CA 1
ATOM 671 C C . ALA A 1 83 ? 5.178 -11.845 -11.328 1.00 93.81 83 ALA A C 1
ATOM 673 O O . ALA A 1 83 ? 4.650 -12.850 -11.795 1.00 93.81 83 ALA A O 1
ATOM 674 N N . ASN A 1 84 ? 5.838 -11.872 -10.166 1.00 93.19 84 ASN A N 1
ATOM 675 C CA . ASN A 1 84 ? 6.004 -13.097 -9.385 1.00 93.19 84 ASN A CA 1
ATOM 676 C C . ASN A 1 84 ? 4.653 -13.641 -8.880 1.00 93.19 84 ASN A C 1
ATOM 678 O O . ASN A 1 84 ? 4.389 -14.837 -8.950 1.00 93.19 84 ASN A O 1
ATOM 682 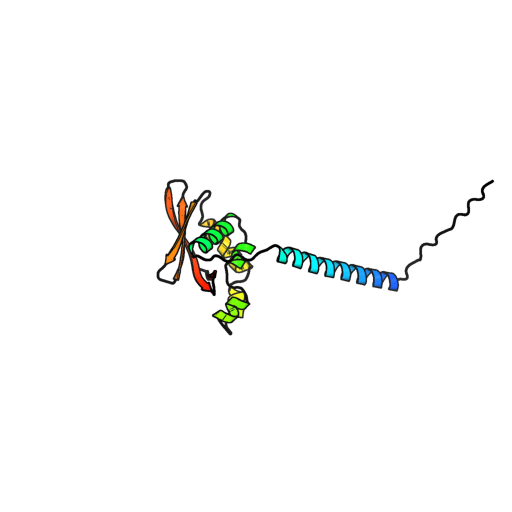N N . LYS A 1 85 ? 3.767 -12.763 -8.398 1.00 90.94 85 LYS A N 1
ATOM 683 C CA . LYS A 1 85 ? 2.500 -13.174 -7.778 1.00 90.94 85 LYS A CA 1
ATOM 684 C C . LYS A 1 85 ? 1.401 -13.530 -8.785 1.00 90.94 85 LYS A C 1
ATOM 686 O O . LYS A 1 85 ? 0.569 -14.381 -8.489 1.00 90.94 85 LYS A O 1
ATOM 691 N N . MET A 1 86 ? 1.351 -12.844 -9.924 1.00 90.81 86 MET A N 1
ATOM 692 C CA . MET A 1 86 ? 0.219 -12.873 -10.862 1.00 90.81 86 MET A CA 1
ATOM 693 C C . MET A 1 86 ? 0.583 -13.417 -12.247 1.00 90.81 86 MET A C 1
ATOM 695 O O . MET A 1 86 ? -0.321 -13.660 -13.047 1.00 90.81 86 MET A O 1
ATOM 699 N N . GLY A 1 87 ? 1.873 -13.614 -12.540 1.00 93.12 87 GLY A N 1
ATOM 700 C CA . GLY A 1 87 ? 2.345 -14.094 -13.836 1.00 93.12 87 GLY A CA 1
ATOM 701 C C . GLY A 1 87 ? 1.904 -13.174 -14.972 1.00 93.12 87 GLY A C 1
ATOM 702 O O . GLY A 1 87 ? 2.088 -11.961 -14.910 1.00 93.12 87 GLY A O 1
ATOM 703 N N . GLU A 1 88 ? 1.257 -13.749 -15.984 1.00 92.69 88 GLU A N 1
ATOM 704 C CA . GLU A 1 88 ? 0.772 -13.040 -17.179 1.00 92.69 88 GLU A CA 1
ATOM 705 C C . GLU A 1 88 ? -0.249 -11.931 -16.874 1.00 92.69 88 GLU A C 1
ATOM 707 O O . GLU A 1 88 ? -0.443 -11.025 -17.677 1.00 92.69 88 GLU A O 1
ATOM 712 N N . ARG A 1 89 ? -0.894 -11.960 -15.699 1.00 92.69 89 ARG A N 1
ATOM 713 C CA . ARG A 1 89 ? -1.874 -10.939 -15.291 1.00 92.69 89 ARG A CA 1
ATOM 714 C C . ARG A 1 89 ? -1.246 -9.706 -14.637 1.00 92.69 89 ARG A C 1
ATOM 716 O O . ARG A 1 89 ? -1.976 -8.788 -14.268 1.00 92.69 89 ARG A O 1
ATOM 723 N N . ALA A 1 90 ? 0.073 -9.687 -14.453 1.00 93.00 90 ALA A N 1
ATOM 724 C CA . ALA A 1 90 ? 0.758 -8.617 -13.737 1.00 93.00 90 ALA A CA 1
ATOM 725 C C . ALA A 1 90 ? 0.584 -7.247 -14.401 1.00 93.00 90 ALA A C 1
ATOM 727 O O . ALA A 1 90 ? 0.310 -6.275 -13.701 1.00 93.00 90 ALA A O 1
ATOM 728 N N . ASP A 1 91 ? 0.682 -7.177 -15.729 1.00 92.38 91 ASP A N 1
ATOM 729 C CA . ASP A 1 91 ? 0.570 -5.910 -16.460 1.00 92.38 91 ASP A CA 1
ATOM 730 C C . ASP A 1 91 ? -0.833 -5.309 -16.329 1.00 92.38 91 ASP A C 1
ATOM 732 O O . ASP A 1 91 ? -0.969 -4.141 -15.964 1.00 92.38 91 ASP A O 1
ATOM 736 N N . GLY A 1 92 ? -1.875 -6.131 -16.499 1.00 92.56 92 GLY A N 1
ATOM 737 C CA . GLY A 1 92 ? -3.259 -5.700 -16.287 1.00 92.56 92 GLY A CA 1
ATOM 738 C C . GLY A 1 92 ? -3.506 -5.227 -14.852 1.00 92.56 92 GLY A C 1
ATOM 739 O O . GLY A 1 92 ? -4.129 -4.191 -14.631 1.00 92.56 92 GLY A O 1
ATOM 740 N N . TRP A 1 93 ? -2.939 -5.918 -13.859 1.00 93.31 93 TRP A N 1
ATOM 741 C CA . TRP A 1 93 ? -3.039 -5.474 -12.470 1.00 93.31 93 TRP A CA 1
ATOM 742 C C . TRP A 1 93 ? -2.327 -4.135 -12.229 1.00 93.31 93 TRP A C 1
ATOM 744 O O . TRP A 1 93 ? -2.857 -3.279 -11.521 1.00 93.31 93 TRP A O 1
ATOM 754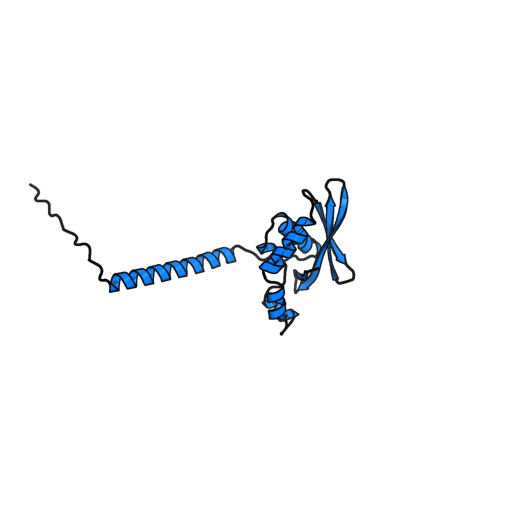 N N . LEU A 1 94 ? -1.142 -3.923 -12.811 1.00 91.94 94 LEU A N 1
ATOM 755 C CA . LEU A 1 94 ? -0.397 -2.664 -12.685 1.00 91.94 94 LEU A CA 1
ATOM 756 C C . LEU A 1 94 ? -1.135 -1.491 -13.338 1.00 91.94 94 LEU A C 1
ATOM 758 O O . LEU A 1 94 ? -1.079 -0.380 -12.808 1.00 91.94 94 LEU A O 1
ATOM 762 N N . GLU A 1 95 ? -1.829 -1.732 -14.449 1.00 90.88 95 GLU A N 1
ATOM 763 C CA . GLU A 1 95 ? -2.671 -0.743 -15.127 1.00 90.88 95 GLU A CA 1
ATOM 764 C C . GLU A 1 95 ? -3.898 -0.371 -14.277 1.00 90.88 95 GLU A C 1
ATOM 766 O O . GLU A 1 95 ? -4.180 0.813 -14.049 1.00 90.88 95 GLU A O 1
ATOM 771 N N . GLU A 1 96 ? -4.575 -1.376 -13.713 1.00 90.31 96 GLU A N 1
ATOM 772 C CA . GLU A 1 96 ? -5.685 -1.185 -12.774 1.00 90.31 96 GLU A CA 1
ATOM 773 C C . GLU A 1 96 ? -5.257 -0.440 -11.500 1.00 90.31 96 GLU A C 1
ATOM 775 O O . GLU A 1 96 ? -6.047 0.325 -10.946 1.00 90.31 96 GLU A O 1
ATOM 780 N N . HIS A 1 97 ? -4.002 -0.609 -11.077 1.00 92.38 97 HIS A N 1
ATOM 781 C CA . HIS A 1 97 ? -3.394 0.036 -9.907 1.00 92.38 97 HIS A CA 1
ATOM 782 C C . HIS A 1 97 ? -2.409 1.146 -10.312 1.00 92.38 97 HIS A C 1
ATOM 784 O O . HIS A 1 97 ? -1.362 1.360 -9.681 1.00 92.38 97 HIS A O 1
ATOM 790 N N . SER A 1 98 ? -2.747 1.869 -11.383 1.00 88.56 98 SER A N 1
ATOM 791 C CA . SER A 1 98 ? -2.034 3.072 -11.806 1.00 88.56 98 SER A CA 1
ATOM 792 C C . SER A 1 98 ? -2.120 4.180 -10.749 1.00 88.56 98 SER A C 1
ATOM 794 O O . SER A 1 98 ? -3.017 4.211 -9.905 1.00 88.56 98 SER A O 1
ATOM 796 N N . MET A 1 99 ? -1.166 5.117 -10.788 1.00 88.31 99 MET A N 1
ATOM 797 C CA . MET A 1 99 ? -1.075 6.210 -9.808 1.00 88.31 99 MET A CA 1
ATOM 798 C C . MET A 1 99 ? -2.373 7.025 -9.719 1.00 88.31 99 MET A C 1
ATOM 800 O O . MET A 1 99 ? -2.779 7.384 -8.620 1.00 88.31 99 MET A O 1
ATOM 804 N N . ILE A 1 100 ? -3.035 7.262 -10.856 1.00 89.50 100 ILE A N 1
ATOM 805 C CA . ILE A 1 100 ? -4.275 8.046 -10.939 1.00 89.50 100 ILE A CA 1
ATOM 806 C C . ILE A 1 100 ? -5.402 7.352 -10.165 1.00 89.50 100 ILE A C 1
ATOM 808 O O . ILE A 1 100 ? -5.971 7.943 -9.254 1.00 89.50 100 ILE A O 1
ATOM 812 N N . ARG A 1 101 ? -5.667 6.073 -10.459 1.00 88.38 101 ARG A N 1
ATOM 813 C CA . ARG A 1 101 ? -6.723 5.302 -9.780 1.00 88.38 101 ARG A CA 1
ATOM 814 C C . ARG A 1 101 ? -6.455 5.154 -8.288 1.00 88.38 101 ARG A C 1
ATOM 816 O O . ARG A 1 101 ? -7.354 5.269 -7.463 1.00 88.38 101 ARG A O 1
ATOM 823 N N . LEU A 1 102 ? -5.195 4.929 -7.924 1.00 92.75 102 LEU A N 1
ATOM 824 C CA . LEU A 1 102 ? -4.810 4.847 -6.522 1.00 92.75 102 LEU A CA 1
ATOM 825 C C . LEU A 1 102 ? -4.960 6.191 -5.797 1.00 92.75 102 LEU A C 1
ATOM 827 O O . LEU A 1 102 ? -5.277 6.178 -4.612 1.00 92.75 102 LEU A O 1
ATOM 831 N N . ALA A 1 103 ? -4.769 7.329 -6.465 1.00 93.12 103 ALA A N 1
ATOM 832 C CA . ALA A 1 103 ? -4.973 8.640 -5.853 1.00 93.12 103 ALA A CA 1
ATOM 833 C C . ALA A 1 103 ? -6.444 8.878 -5.469 1.00 93.12 103 ALA A C 1
ATOM 835 O O . ALA A 1 103 ? -6.700 9.362 -4.371 1.00 93.12 103 ALA A O 1
ATOM 836 N N . GLU A 1 104 ? -7.399 8.468 -6.310 1.00 92.12 104 GLU A N 1
ATOM 837 C CA . GLU A 1 104 ? -8.839 8.552 -5.999 1.00 92.12 104 GLU A CA 1
ATOM 838 C C . GLU A 1 104 ? -9.195 7.749 -4.739 1.00 92.12 104 GLU A C 1
ATOM 840 O O . GLU A 1 104 ? -9.935 8.207 -3.871 1.00 92.12 104 GLU A O 1
ATOM 845 N N . LEU A 1 105 ? -8.604 6.563 -4.593 1.00 91.75 105 LEU A N 1
ATOM 846 C CA . LEU A 1 105 ? -8.804 5.713 -3.420 1.00 91.75 105 LEU A CA 1
ATOM 847 C C . LEU A 1 105 ? -8.143 6.273 -2.161 1.00 91.75 105 LEU A C 1
ATOM 849 O O . LEU A 1 105 ? -8.691 6.138 -1.067 1.00 91.75 105 LEU A O 1
ATOM 853 N N . LEU A 1 106 ? -6.976 6.907 -2.302 1.00 95.25 106 LEU A N 1
ATOM 854 C CA . LEU A 1 106 ? -6.327 7.602 -1.192 1.00 95.25 106 LEU A CA 1
ATOM 855 C C . LEU A 1 106 ? -7.213 8.733 -0.669 1.00 95.25 106 LEU A C 1
ATOM 857 O O . LEU A 1 106 ? -7.347 8.884 0.546 1.00 95.25 106 LEU A O 1
ATOM 861 N N . ASP A 1 107 ? -7.826 9.492 -1.578 1.00 94.56 107 ASP A N 1
ATOM 862 C CA . ASP A 1 107 ? -8.746 10.567 -1.223 1.00 94.56 107 ASP A CA 1
ATOM 863 C C . ASP A 1 107 ? -9.996 10.016 -0.528 1.00 94.56 107 ASP A C 1
ATOM 865 O O . ASP A 1 107 ? -10.336 10.468 0.564 1.00 94.56 107 ASP A O 1
ATOM 869 N N . ALA A 1 108 ? -10.608 8.957 -1.069 1.00 93.44 108 ALA A N 1
ATOM 870 C CA . ALA A 1 108 ? -11.762 8.301 -0.451 1.00 93.44 108 ALA A CA 1
ATOM 871 C C . ALA A 1 108 ? -11.467 7.810 0.980 1.00 93.44 108 ALA A C 1
ATOM 873 O O . ALA A 1 108 ? -12.228 8.089 1.907 1.00 93.44 108 ALA A O 1
ATOM 874 N N . ILE A 1 109 ? -10.326 7.142 1.197 1.00 93.94 109 ILE A N 1
ATOM 875 C CA . ILE A 1 109 ? -9.891 6.728 2.541 1.00 93.94 109 ILE A CA 1
ATOM 876 C C . ILE A 1 109 ? -9.656 7.956 3.429 1.00 93.94 109 ILE A C 1
ATOM 878 O O . ILE A 1 109 ? -10.057 7.958 4.593 1.00 93.94 109 ILE A O 1
ATOM 882 N N . GLY A 1 110 ? -9.025 9.006 2.896 1.00 94.38 110 GLY A N 1
ATOM 883 C CA . GLY A 1 110 ? -8.782 10.262 3.603 1.00 94.38 110 GLY A CA 1
ATOM 884 C C . GLY A 1 110 ? -10.071 10.932 4.084 1.00 94.38 110 GLY A C 1
ATOM 885 O O . GLY A 1 110 ? -10.138 11.356 5.236 1.00 94.38 110 GLY A O 1
ATOM 886 N N . GLN A 1 111 ? -11.115 10.952 3.253 1.00 94.88 111 GLN A N 1
ATOM 887 C CA . GLN A 1 111 ? -12.438 11.485 3.595 1.00 94.88 111 GLN A CA 1
ATOM 888 C C . GLN A 1 111 ? -13.124 10.687 4.716 1.00 94.88 111 GLN A C 1
ATOM 890 O O . GLN A 1 111 ? -13.863 11.256 5.521 1.00 94.88 111 GLN A O 1
ATOM 895 N N . CYS A 1 112 ? -12.846 9.384 4.826 1.00 94.44 112 CYS A N 1
ATOM 896 C CA . CYS A 1 112 ? -13.337 8.544 5.920 1.00 94.44 112 CYS A CA 1
ATOM 897 C C . CYS A 1 112 ? -12.569 8.724 7.240 1.00 94.44 112 CYS A C 1
ATOM 899 O O . CYS A 1 112 ? -12.994 8.178 8.259 1.00 94.44 112 CYS A O 1
ATOM 901 N N . ILE A 1 113 ? -11.446 9.451 7.253 1.00 94.25 113 ILE A N 1
ATOM 902 C CA . ILE A 1 113 ? -10.620 9.674 8.445 1.00 94.25 113 ILE A CA 1
ATOM 903 C C . ILE A 1 113 ? -10.897 11.085 8.987 1.00 94.25 113 ILE A C 1
ATOM 905 O O . ILE A 1 113 ? -10.385 12.068 8.450 1.00 94.25 113 ILE A O 1
ATOM 909 N N . PRO A 1 114 ? -11.647 11.224 10.098 1.00 92.50 114 PRO A N 1
ATOM 910 C CA . PRO A 1 114 ? -11.912 12.520 10.696 1.00 92.50 114 PRO A CA 1
ATOM 911 C C . PRO A 1 114 ? -10.621 13.231 11.126 1.00 92.50 114 PRO A C 1
ATOM 913 O O . PRO A 1 114 ? -9.641 12.582 11.530 1.00 92.50 114 PRO A O 1
ATOM 916 N N . PRO A 1 115 ? -10.622 14.574 11.154 1.00 90.31 115 PRO A N 1
ATOM 917 C CA . PRO A 1 115 ? -9.530 15.336 11.737 1.00 90.31 115 PRO A CA 1
ATOM 918 C C . PRO A 1 115 ? -9.231 14.864 13.165 1.00 90.31 115 PRO A C 1
ATOM 920 O O . PRO A 1 115 ? -10.137 14.621 13.959 1.00 90.31 115 PRO A O 1
ATOM 923 N N . LYS A 1 116 ? -7.942 14.759 13.507 1.00 92.12 116 LYS A N 1
ATOM 924 C CA . LYS A 1 116 ? -7.454 14.315 14.831 1.00 92.12 116 LYS A CA 1
ATOM 925 C C . LYS A 1 116 ? -7.822 12.872 15.221 1.00 92.12 116 LYS A C 1
ATOM 927 O O . LYS A 1 116 ? -7.632 12.512 16.382 1.00 92.12 116 LYS A O 1
ATOM 932 N N . ALA A 1 117 ? -8.280 12.034 14.288 1.00 95.25 117 ALA A N 1
ATOM 933 C CA . ALA A 1 117 ? -8.426 10.604 14.546 1.00 95.25 117 ALA A CA 1
ATOM 934 C C . ALA A 1 117 ? -7.094 9.979 15.003 1.00 95.25 117 ALA A C 1
ATOM 936 O O . ALA A 1 117 ? -6.009 10.373 14.556 1.00 95.25 117 ALA A O 1
ATOM 937 N N . ILE A 1 118 ? -7.188 9.004 15.904 1.00 95.44 118 ILE A N 1
ATOM 938 C CA . ILE A 1 118 ? -6.055 8.268 16.466 1.00 95.44 118 ILE A CA 1
ATOM 939 C C . ILE A 1 118 ? -6.051 6.867 15.862 1.00 95.44 118 ILE A C 1
ATOM 941 O O . ILE A 1 118 ? -7.051 6.156 15.933 1.00 95.44 118 ILE A O 1
ATOM 945 N N . TYR A 1 119 ? -4.918 6.464 15.294 1.00 96.56 119 TYR A N 1
ATOM 946 C CA . TYR A 1 119 ? -4.712 5.101 14.816 1.00 96.56 119 TYR A CA 1
ATOM 947 C C . TYR A 1 119 ? -4.526 4.138 15.993 1.00 96.56 119 TYR A C 1
ATOM 949 O O . TYR A 1 119 ? -3.638 4.351 16.821 1.00 96.56 119 TYR A O 1
ATOM 957 N N . LEU A 1 120 ? -5.341 3.083 16.054 1.00 97.00 120 LEU A N 1
ATOM 958 C CA . LEU A 1 120 ? -5.257 2.042 17.083 1.00 97.00 120 LEU A CA 1
ATOM 959 C C . LEU A 1 120 ? -4.647 0.741 16.553 1.00 97.00 120 LEU A C 1
ATOM 961 O O . LEU A 1 120 ? -3.941 0.056 17.289 1.00 97.00 120 LEU A O 1
ATOM 965 N N . GLY A 1 121 ? -4.882 0.405 15.285 1.00 96.06 121 GLY A N 1
ATOM 966 C CA . GLY A 1 121 ? -4.378 -0.827 14.687 1.00 96.06 121 GLY A CA 1
ATOM 967 C C . GLY A 1 121 ? -4.966 -1.103 13.310 1.00 96.06 121 GLY A C 1
ATOM 968 O O . GLY A 1 121 ? -5.702 -0.289 12.754 1.00 96.06 121 GLY A O 1
ATOM 969 N N . CYS A 1 122 ? -4.632 -2.264 12.765 1.00 95.94 122 CYS A N 1
ATOM 970 C CA . CYS A 1 122 ? -5.153 -2.765 11.504 1.00 95.94 122 CYS A CA 1
ATOM 971 C C . CYS A 1 122 ? -5.609 -4.206 11.707 1.00 95.94 122 CYS A C 1
ATOM 973 O O . CYS A 1 122 ? -4.837 -5.046 12.174 1.00 95.94 122 CYS A O 1
ATOM 975 N N . GLU A 1 123 ? -6.859 -4.482 11.361 1.00 94.25 123 GLU A N 1
ATOM 976 C CA . GLU A 1 123 ? -7.476 -5.792 11.542 1.00 94.25 123 GLU A CA 1
ATOM 977 C C . GLU A 1 123 ? -7.743 -6.427 10.179 1.00 94.25 123 GLU A C 1
ATOM 979 O O . GLU A 1 123 ? -8.244 -5.771 9.261 1.00 94.25 123 GLU A O 1
ATOM 984 N N . GLN A 1 124 ? -7.396 -7.708 10.046 1.00 92.44 124 GLN A N 1
ATOM 985 C CA . GLN A 1 124 ? -7.752 -8.496 8.873 1.00 92.44 124 GLN A CA 1
ATOM 986 C C . GLN A 1 124 ? -9.140 -9.103 9.080 1.00 92.44 124 GLN A C 1
ATOM 988 O O . GLN A 1 124 ? -9.394 -9.781 10.072 1.00 92.44 124 GLN A O 1
ATOM 993 N N . GLN A 1 125 ? -10.027 -8.839 8.133 1.00 90.56 125 GLN A N 1
ATOM 994 C CA . GLN A 1 125 ? -11.366 -9.394 8.048 1.00 90.56 125 GLN A CA 1
ATOM 995 C C . GLN A 1 125 ? -11.313 -10.817 7.475 1.00 90.56 125 GLN A C 1
ATOM 997 O O . GLN A 1 125 ? -10.327 -11.224 6.853 1.00 90.56 125 GLN A O 1
ATOM 1002 N N . ALA A 1 126 ? -12.387 -11.584 7.670 1.00 85.44 126 ALA A N 1
ATOM 1003 C CA . ALA A 1 126 ? -12.455 -12.994 7.274 1.00 85.44 126 ALA A CA 1
ATOM 1004 C C . ALA A 1 126 ? -12.271 -13.233 5.760 1.00 85.44 126 ALA A C 1
ATOM 1006 O O . ALA A 1 126 ? -11.850 -14.311 5.351 1.00 85.44 126 ALA A O 1
ATOM 1007 N N . ASP A 1 127 ? -12.549 -12.230 4.928 1.00 82.25 127 ASP A N 1
ATOM 1008 C CA . ASP A 1 127 ? -12.386 -12.259 3.470 1.00 82.25 127 ASP A CA 1
ATOM 1009 C C . ASP A 1 127 ? -10.975 -11.847 2.996 1.00 82.25 127 ASP A C 1
ATOM 1011 O O . ASP A 1 127 ? -10.710 -11.738 1.796 1.00 82.25 127 ASP A O 1
ATOM 1015 N N . GLY A 1 128 ? -10.055 -11.612 3.936 1.00 83.19 128 GLY A N 1
ATOM 1016 C CA . GLY A 1 128 ? -8.689 -11.168 3.675 1.00 83.19 128 GLY A CA 1
ATOM 1017 C C . GLY A 1 128 ? -8.545 -9.656 3.492 1.00 83.19 128 GLY A C 1
ATOM 1018 O O . G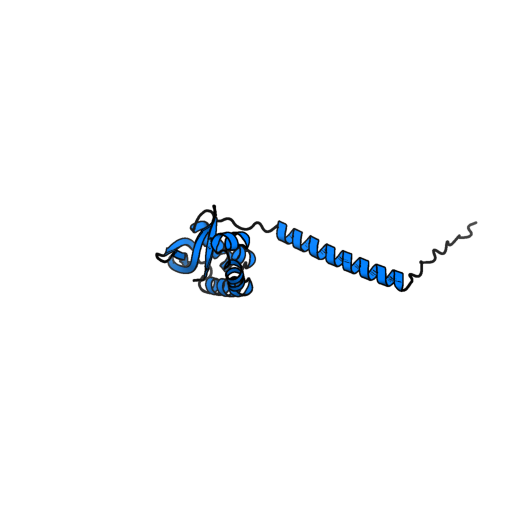LY A 1 128 ? -7.412 -9.182 3.339 1.00 83.19 128 GLY A O 1
ATOM 1019 N N . ARG A 1 129 ? -9.643 -8.884 3.533 1.00 90.06 129 ARG A N 1
ATOM 1020 C CA . ARG A 1 129 ? -9.580 -7.417 3.553 1.00 90.06 129 ARG A CA 1
ATOM 1021 C C . ARG A 1 129 ? -8.967 -6.930 4.859 1.00 90.06 129 ARG A C 1
ATOM 1023 O O . ARG A 1 129 ? -9.077 -7.575 5.892 1.00 90.06 129 ARG A O 1
ATOM 1030 N N . CYS A 1 130 ? -8.319 -5.781 4.826 1.00 93.44 130 CYS A N 1
ATOM 1031 C CA . CYS A 1 130 ? -7.820 -5.078 5.987 1.00 93.44 130 CYS A CA 1
ATOM 1032 C C . CYS A 1 130 ? -8.633 -3.804 6.219 1.00 93.44 130 CYS A C 1
ATOM 1034 O O . CYS A 1 130 ? -9.025 -3.095 5.284 1.00 93.44 130 CYS A O 1
ATOM 1036 N N . ALA A 1 131 ? -8.883 -3.533 7.495 1.00 94.88 131 ALA A N 1
ATOM 1037 C CA . ALA A 1 131 ? -9.542 -2.328 7.956 1.00 94.88 131 ALA A CA 1
ATOM 1038 C C . ALA A 1 131 ? -8.669 -1.634 9.003 1.00 94.88 131 ALA A C 1
ATOM 1040 O O . ALA A 1 131 ? -8.103 -2.275 9.891 1.00 94.88 131 ALA A O 1
ATOM 1041 N N . LEU A 1 132 ? -8.568 -0.311 8.905 1.00 96.31 132 LEU A N 1
ATOM 1042 C CA . LEU A 1 132 ? -7.940 0.510 9.930 1.00 96.31 132 LEU A CA 1
ATOM 1043 C C . LEU A 1 132 ? -8.894 0.628 11.106 1.00 96.31 132 LEU 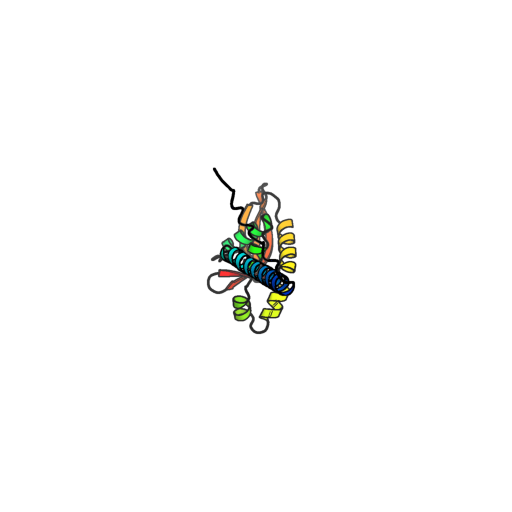A C 1
ATOM 1045 O O . LEU A 1 132 ? -10.028 1.070 10.937 1.00 96.31 132 LEU A O 1
ATOM 1049 N N . LYS A 1 133 ? -8.407 0.302 12.298 1.00 97.19 133 LYS A N 1
ATOM 1050 C CA . LYS A 1 133 ? -9.092 0.597 13.546 1.00 97.19 133 LYS A CA 1
ATOM 1051 C C . LYS A 1 133 ? -8.667 1.965 14.042 1.00 97.19 133 LYS A C 1
ATOM 1053 O O . LYS A 1 133 ? -7.496 2.192 14.366 1.00 97.19 133 LYS A O 1
ATOM 1058 N N . LEU A 1 134 ? -9.625 2.881 14.076 1.00 97.00 134 LEU A N 1
ATOM 1059 C CA . LEU A 1 134 ? -9.422 4.278 14.419 1.00 97.00 134 LEU A CA 1
ATOM 1060 C C . LEU A 1 134 ? -10.292 4.656 15.609 1.00 97.00 134 LEU A C 1
ATOM 1062 O O . LEU A 1 134 ? -11.325 4.046 15.867 1.00 97.00 134 LEU A O 1
ATOM 1066 N N . ARG A 1 135 ? -9.879 5.700 16.319 1.00 96.56 135 ARG A N 1
ATOM 1067 C CA . ARG A 1 135 ? -10.656 6.302 17.399 1.00 96.56 135 ARG A CA 1
ATOM 1068 C C . ARG A 1 135 ? -10.811 7.791 17.159 1.00 96.56 135 ARG A C 1
ATOM 1070 O O . ARG A 1 135 ? -9.817 8.485 16.921 1.00 96.56 135 ARG A O 1
ATOM 1077 N N . LYS A 1 136 ? -12.046 8.287 17.224 1.00 94.44 136 LYS A N 1
ATOM 1078 C CA . LYS A 1 136 ? -12.339 9.723 17.211 1.00 94.44 136 LYS A CA 1
ATOM 1079 C C . LYS A 1 136 ? -11.763 10.368 18.469 1.00 94.44 136 LYS A C 1
ATOM 1081 O O . LYS A 1 136 ? -11.552 9.708 19.483 1.00 94.44 136 LYS A O 1
ATOM 1086 N N . HIS A 1 137 ? -11.534 11.676 18.431 1.00 89.69 137 HIS A N 1
ATOM 1087 C CA . HIS A 1 137 ? -11.044 12.394 19.610 1.00 89.69 137 HIS A CA 1
ATOM 1088 C C . HIS A 1 137 ? -12.002 12.279 20.813 1.00 89.69 137 HIS A C 1
ATOM 1090 O O . HIS A 1 137 ? -11.553 12.228 21.951 1.00 89.69 137 HIS A O 1
ATOM 1096 N N . GLU A 1 138 ? -13.302 12.149 20.539 1.00 88.88 138 GLU A N 1
ATOM 1097 C CA . GLU A 1 138 ? -14.385 11.987 21.519 1.00 88.88 138 GLU A CA 1
ATOM 1098 C C . GLU A 1 138 ? -14.481 10.565 22.111 1.00 88.88 138 GLU A C 1
ATOM 1100 O O . GLU A 1 138 ? -15.308 10.315 22.980 1.00 88.88 138 GLU A O 1
ATOM 1105 N N . GLY A 1 139 ? -13.623 9.632 21.674 1.00 89.38 139 GLY A N 1
ATOM 1106 C CA . GLY A 1 139 ? -13.485 8.293 22.261 1.00 89.38 139 GLY A CA 1
ATOM 1107 C C . GLY A 1 139 ? -14.161 7.155 21.492 1.00 89.38 139 GLY A C 1
ATOM 1108 O O . GLY A 1 139 ? -13.867 5.998 21.776 1.00 89.38 139 GLY A O 1
ATOM 1109 N N . GLU A 1 140 ? -14.995 7.451 20.495 1.00 94.12 140 GLU A N 1
ATOM 1110 C CA . GLU A 1 140 ? -15.664 6.439 19.664 1.00 94.12 140 GLU A CA 1
ATOM 1111 C C . GLU A 1 140 ? -14.673 5.716 18.734 1.00 94.12 140 GLU A C 1
ATOM 1113 O O . GLU A 1 140 ? -13.935 6.359 17.980 1.00 94.12 140 GLU A O 1
ATOM 1118 N N . GLU A 1 141 ? -14.666 4.381 18.770 1.00 95.88 141 GLU A N 1
ATOM 1119 C CA . GLU A 1 141 ? -13.882 3.536 17.864 1.00 95.88 141 GLU A CA 1
ATOM 1120 C C . GLU A 1 141 ? -14.689 3.161 16.619 1.00 95.88 141 GLU A C 1
ATOM 1122 O O . GLU A 1 141 ? -15.871 2.840 16.702 1.00 95.88 141 GLU A O 1
ATOM 1127 N N . PHE A 1 142 ? -14.040 3.175 15.458 1.00 95.25 142 PHE A N 1
ATOM 1128 C CA . PHE A 1 142 ? -14.653 2.824 14.181 1.00 95.25 142 PHE A CA 1
ATOM 1129 C C . PHE A 1 142 ? -13.625 2.192 13.239 1.00 95.25 142 PHE A C 1
ATOM 1131 O O . PHE A 1 142 ? -12.410 2.312 13.433 1.00 95.25 142 PHE A O 1
ATOM 1138 N N . LEU A 1 143 ? -14.128 1.499 12.218 1.00 94.94 143 LEU A N 1
ATOM 1139 C CA . LEU A 1 143 ? -13.317 0.824 11.212 1.00 94.94 143 LEU A CA 1
ATOM 1140 C C . LEU A 1 143 ? -13.415 1.546 9.867 1.00 94.94 143 LEU A C 1
ATOM 1142 O O . LEU A 1 143 ? -14.502 1.936 9.447 1.00 94.94 143 LEU A O 1
ATOM 1146 N N . VAL A 1 144 ? -12.283 1.679 9.179 1.00 94.50 144 VAL A N 1
ATOM 1147 C CA . VAL A 1 144 ? -12.209 2.187 7.801 1.00 94.50 144 VAL A CA 1
ATOM 1148 C C . VAL A 1 144 ? -11.630 1.097 6.912 1.00 94.50 144 VAL A C 1
ATOM 1150 O O . VAL A 1 144 ? -10.496 0.665 7.122 1.00 94.50 144 VAL A O 1
ATOM 1153 N N . ALA A 1 145 ? -12.405 0.635 5.933 1.00 93.06 145 ALA A N 1
ATOM 1154 C CA . ALA A 1 145 ? -11.944 -0.355 4.965 1.00 93.06 145 ALA A CA 1
ATOM 1155 C C . ALA A 1 145 ? -10.865 0.244 4.050 1.00 93.06 145 ALA A C 1
ATOM 1157 O O . ALA A 1 145 ? -10.972 1.392 3.628 1.00 93.06 145 ALA A O 1
ATOM 1158 N N . VAL A 1 146 ? -9.823 -0.538 3.752 1.00 92.88 146 VAL A N 1
ATOM 1159 C CA . VAL A 1 146 ? -8.722 -0.115 2.866 1.00 92.88 146 VAL A CA 1
ATOM 1160 C C . VAL A 1 146 ? -8.679 -0.971 1.607 1.00 92.88 146 VAL A C 1
ATOM 1162 O O . VAL A 1 146 ? -8.622 -0.460 0.493 1.00 92.88 146 VAL A O 1
ATOM 1165 N N . GLY A 1 147 ? -8.673 -2.290 1.777 1.00 92.31 147 GLY A N 1
ATOM 1166 C CA . GLY A 1 147 ? -8.505 -3.227 0.672 1.00 92.31 147 GLY A CA 1
ATOM 1167 C C . GLY A 1 147 ? -7.953 -4.555 1.142 1.00 92.31 147 GLY A C 1
ATOM 1168 O O . GLY A 1 147 ? -7.972 -4.847 2.328 1.00 92.31 147 GLY A O 1
ATOM 1169 N N . ARG A 1 148 ? -7.465 -5.392 0.233 1.00 93.75 148 ARG A N 1
ATOM 1170 C CA . ARG A 1 148 ? -6.887 -6.696 0.571 1.00 93.75 148 ARG A CA 1
ATOM 1171 C C . ARG A 1 148 ? -5.392 -6.563 0.819 1.00 93.75 148 ARG A C 1
ATOM 1173 O O . ARG A 1 148 ? -4.669 -6.039 -0.029 1.00 93.75 148 ARG A O 1
ATOM 1180 N N . ALA A 1 149 ? -4.933 -7.076 1.958 1.00 94.19 149 ALA A N 1
ATOM 1181 C CA . ALA A 1 149 ? -3.525 -7.076 2.336 1.00 94.19 149 ALA A CA 1
ATOM 1182 C C . ALA A 1 149 ? -2.984 -8.500 2.432 1.00 94.19 149 ALA A C 1
ATOM 1184 O O . ALA A 1 149 ? -3.615 -9.381 3.013 1.00 94.19 149 ALA A O 1
ATOM 1185 N N . GLU A 1 150 ? -1.788 -8.718 1.894 1.00 93.88 150 GLU A N 1
ATOM 1186 C CA . GLU A 1 150 ? -1.124 -10.016 1.926 1.00 93.88 150 GLU A CA 1
ATOM 1187 C C . GLU A 1 150 ? 0.377 -9.875 2.150 1.00 93.88 150 GLU A C 1
ATOM 1189 O O . GLU A 1 150 ? 0.993 -8.861 1.814 1.00 93.88 150 GLU A O 1
ATOM 1194 N N . LYS A 1 151 ? 0.987 -10.931 2.688 1.00 93.00 151 LYS A N 1
ATOM 1195 C CA . LYS A 1 151 ? 2.436 -11.006 2.849 1.00 93.00 151 LYS A CA 1
ATOM 1196 C C . LYS A 1 151 ? 3.093 -11.402 1.522 1.00 93.00 151 LYS A C 1
ATOM 1198 O O . LYS A 1 151 ? 2.740 -12.417 0.928 1.00 93.00 151 LYS A O 1
ATOM 1203 N N . VAL A 1 152 ? 4.051 -10.601 1.061 1.00 92.88 152 VAL A N 1
ATOM 1204 C CA . VAL A 1 152 ? 4.859 -10.840 -0.143 1.00 92.88 152 VAL A CA 1
ATOM 1205 C C . VAL A 1 152 ? 6.331 -10.796 0.257 1.00 92.88 152 VAL A C 1
ATOM 1207 O O . VAL A 1 152 ? 6.877 -9.747 0.602 1.00 92.88 152 VAL A O 1
ATOM 1210 N N . GLY A 1 153 ? 6.966 -11.969 0.279 1.00 89.38 153 GLY A N 1
ATOM 1211 C CA . GLY A 1 153 ? 8.277 -12.142 0.901 1.00 89.38 153 GLY A CA 1
ATOM 1212 C C . GLY A 1 153 ? 8.221 -11.832 2.402 1.00 89.38 153 GLY A C 1
ATOM 1213 O O . GLY A 1 153 ? 7.442 -12.430 3.145 1.00 89.38 153 GLY A O 1
ATOM 1214 N N . ALA A 1 154 ? 9.043 -10.884 2.854 1.00 90.19 154 ALA A N 1
ATOM 1215 C CA . ALA A 1 154 ? 9.078 -10.456 4.253 1.00 90.19 154 ALA A CA 1
ATOM 1216 C C . ALA A 1 154 ? 8.082 -9.329 4.591 1.00 90.19 154 ALA A C 1
ATOM 1218 O O . ALA A 1 154 ? 7.813 -9.109 5.771 1.00 90.19 154 ALA A O 1
ATOM 1219 N N . ALA A 1 155 ? 7.534 -8.631 3.590 1.00 94.25 155 ALA A N 1
ATOM 1220 C CA . ALA A 1 155 ? 6.731 -7.425 3.787 1.00 94.25 155 ALA A CA 1
ATOM 1221 C C . ALA A 1 155 ? 5.234 -7.668 3.554 1.00 94.25 155 ALA A C 1
ATOM 1223 O O . ALA A 1 155 ? 4.841 -8.522 2.762 1.00 94.25 155 ALA A O 1
ATOM 1224 N N . TRP A 1 156 ? 4.393 -6.876 4.210 1.00 95.50 156 TRP A N 1
ATOM 1225 C CA . TRP A 1 156 ? 2.964 -6.789 3.928 1.00 95.50 156 TRP A CA 1
ATOM 1226 C C . TRP A 1 156 ? 2.696 -5.794 2.795 1.00 95.50 156 TRP A C 1
ATOM 1228 O O . TRP A 1 156 ? 3.288 -4.716 2.742 1.00 95.50 156 TRP A O 1
ATOM 1238 N N . ARG A 1 157 ? 1.809 -6.154 1.869 1.00 95.62 157 ARG A N 1
ATOM 1239 C CA . ARG A 1 157 ? 1.462 -5.350 0.693 1.00 95.62 157 ARG A CA 1
ATOM 1240 C C . ARG A 1 157 ? -0.041 -5.306 0.487 1.00 95.62 157 ARG A C 1
ATOM 1242 O O . ARG A 1 157 ? -0.730 -6.286 0.764 1.00 95.62 157 ARG A O 1
ATOM 1249 N N . LEU A 1 158 ? -0.524 -4.194 -0.056 1.00 94.62 158 LEU A N 1
ATOM 1250 C CA . LEU A 1 158 ? -1.875 -4.110 -0.605 1.00 94.62 158 LEU A CA 1
ATOM 1251 C C . LEU A 1 158 ? -1.894 -4.767 -1.992 1.00 94.62 158 LEU A C 1
ATOM 1253 O O . LEU A 1 158 ? -1.049 -4.470 -2.841 1.00 94.62 158 LEU A O 1
ATOM 1257 N N . VAL A 1 159 ? -2.829 -5.693 -2.196 1.00 92.94 159 VAL A N 1
ATOM 1258 C CA . VAL A 1 159 ? -2.973 -6.481 -3.436 1.00 92.94 159 VAL A CA 1
ATOM 1259 C C . VAL A 1 159 ? -4.291 -6.221 -4.157 1.00 92.94 159 VAL A C 1
ATOM 1261 O O . VAL A 1 159 ? -4.416 -6.547 -5.333 1.00 92.94 159 VAL A O 1
ATOM 1264 N N . ALA A 1 160 ? -5.263 -5.642 -3.458 1.00 86.00 160 ALA A N 1
ATOM 1265 C CA . ALA A 1 160 ? -6.498 -5.144 -4.037 1.00 86.00 160 ALA A CA 1
ATOM 1266 C C . ALA A 1 160 ? -7.026 -3.989 -3.188 1.00 86.00 160 ALA A C 1
ATOM 1268 O O . ALA A 1 160 ? -6.707 -3.875 -2.002 1.00 86.00 160 ALA A O 1
ATOM 1269 N N . VAL A 1 161 ? -7.856 -3.169 -3.804 1.00 77.94 161 VAL A N 1
ATOM 1270 C CA . VAL A 1 161 ? -8.591 -2.058 -3.193 1.00 77.94 161 VAL A CA 1
ATOM 1271 C C . VAL A 1 161 ? -10.006 -2.514 -2.840 1.00 77.94 161 VAL A C 1
ATOM 1273 O O . VAL A 1 161 ? -10.543 -3.405 -3.500 1.00 77.94 161 VAL A O 1
ATOM 1276 N N . GLY A 1 162 ? -10.518 -2.028 -1.706 1.00 59.78 162 GLY A N 1
ATOM 1277 C CA . GLY A 1 162 ? -11.709 -2.558 -1.025 1.00 59.78 162 GLY A CA 1
ATOM 1278 C C . GLY A 1 162 ? -13.004 -1.854 -1.375 1.00 59.78 162 GLY A C 1
ATOM 1279 O O . GLY A 1 162 ? -12.936 -0.658 -1.720 1.00 59.78 162 GLY A O 1
#

Secondary structure (DSSP, 8-state):
---------------HHHHHHHHHHHHHHHHHHHHHHHHHHHHT-------SHHHHHHHHHHHHHHT-HHHHHHHB--HHHHHHHHGGGHHHHHHHT-HHHHHHHHHHHHHTS-TT-EEEEEEE-TTSEEEEEEE-TTS-EEEEEEEEEEEETTEEEEEEE-

pLDDT: mean 87.08, std 13.45, range [42.75, 97.19]